Protein AF-A0A813GA65-F1 (afdb_monomer_lite)

pLDDT: mean 73.85, std 15.3, range [38.22, 96.81]

Sequence (74 aa):
MGCWVFAAARRRTARPGVEEERFNSSFERAVATKDRLLSYDRDAKRRTKVYDDATDWYSESANPWLNEKQRDEA

Secondary structure (DSSP, 8-state):
------------PPPTTHHHHHHHHHHHHHHHHHHHHHHHHHHHHHHT-PPPTTTTTT-GGG-TTS-HHHHH--

Organism: Polarella glacialis (NCBI:txid89957)

Structure (mmCIF, N/CA/C/O backbone):
data_AF-A0A813GA65-F1
#
_entry.id   AF-A0A813GA65-F1
#
loop_
_atom_site.group_PDB
_atom_site.id
_atom_site.type_symbol
_atom_site.label_atom_id
_atom_site.label_alt_id
_atom_site.label_comp_id
_atom_site.label_asym_id
_atom_site.label_entity_id
_atom_site.label_seq_id
_atom_site.pdbx_PDB_ins_code
_atom_site.Cartn_x
_atom_site.Cartn_y
_atom_site.Cartn_z
_atom_site.occupancy
_atom_site.B_iso_or_equiv
_atom_site.auth_seq_id
_atom_site.auth_comp_id
_atom_site.auth_asym_id
_atom_site.auth_atom_id
_atom_site.pdbx_PDB_model_num
ATOM 1 N N . MET A 1 1 ? 61.607 -18.880 -31.537 1.00 48.19 1 MET A N 1
ATOM 2 C CA . MET A 1 1 ? 61.195 -17.696 -32.323 1.00 48.19 1 MET A CA 1
ATOM 3 C C . MET A 1 1 ? 60.034 -18.125 -33.207 1.00 48.19 1 MET A C 1
ATOM 5 O O . MET A 1 1 ? 60.264 -18.960 -34.066 1.00 48.19 1 MET A O 1
ATOM 9 N N . GLY A 1 2 ? 58.802 -17.664 -32.967 1.00 49.44 2 GLY A N 1
ATOM 10 C CA . GLY A 1 2 ? 57.678 -18.021 -33.846 1.00 49.44 2 GLY A CA 1
ATOM 11 C C . GLY A 1 2 ? 56.292 -17.828 -33.235 1.00 49.44 2 GLY A C 1
ATOM 12 O O . GLY A 1 2 ? 55.727 -18.771 -32.705 1.00 49.44 2 GLY A O 1
ATOM 13 N N . CYS A 1 3 ? 55.802 -16.589 -33.315 1.00 38.22 3 CYS A N 1
ATOM 14 C CA . CYS A 1 3 ? 54.401 -16.149 -33.371 1.00 38.22 3 CYS A CA 1
ATOM 15 C C . CYS A 1 3 ? 53.327 -16.891 -32.553 1.00 38.22 3 CYS A C 1
ATOM 17 O O . CYS A 1 3 ? 52.689 -17.828 -33.019 1.00 38.22 3 CYS A O 1
ATOM 19 N N . TRP A 1 4 ? 53.069 -16.336 -31.365 1.00 46.03 4 TRP A N 1
ATOM 20 C CA . TRP A 1 4 ? 51.753 -15.948 -30.844 1.00 46.03 4 TRP A CA 1
ATOM 21 C C . TRP A 1 4 ? 50.527 -16.603 -31.499 1.00 46.03 4 TRP A C 1
ATOM 23 O O . TRP A 1 4 ? 50.057 -16.199 -32.560 1.00 46.03 4 TRP A O 1
ATOM 33 N N . VAL A 1 5 ? 49.984 -17.570 -30.759 1.00 52.44 5 VAL A N 1
ATOM 34 C CA . VAL A 1 5 ? 48.577 -17.977 -30.706 1.00 52.44 5 VAL A CA 1
ATOM 35 C C . VAL A 1 5 ? 47.647 -16.871 -31.223 1.00 52.44 5 VAL A C 1
ATOM 37 O O . VAL A 1 5 ? 47.566 -15.795 -30.629 1.00 52.44 5 VAL A O 1
ATOM 40 N N . PHE A 1 6 ? 46.923 -17.149 -32.311 1.00 39.66 6 PHE A N 1
ATOM 41 C CA . PHE A 1 6 ? 45.812 -16.324 -32.784 1.00 39.66 6 PHE A CA 1
ATOM 42 C C . PHE A 1 6 ? 44.734 -16.274 -31.693 1.00 39.66 6 PHE A C 1
ATOM 44 O O . PHE A 1 6 ? 43.842 -17.118 -31.620 1.00 39.66 6 PHE A O 1
ATOM 51 N N . ALA A 1 7 ? 44.823 -15.274 -30.818 1.00 52.72 7 ALA A N 1
ATOM 52 C CA . ALA A 1 7 ? 43.739 -14.886 -29.941 1.00 52.72 7 ALA A CA 1
ATOM 53 C C . ALA A 1 7 ? 42.583 -14.423 -30.833 1.00 52.72 7 ALA A C 1
ATOM 55 O O . ALA A 1 7 ? 42.615 -13.333 -31.407 1.00 52.72 7 ALA A O 1
ATOM 56 N N . ALA A 1 8 ? 41.571 -15.277 -30.985 1.00 53.06 8 ALA A N 1
ATOM 57 C CA . ALA A 1 8 ? 40.310 -14.919 -31.604 1.00 53.06 8 ALA A CA 1
ATOM 58 C C . ALA A 1 8 ? 39.698 -13.763 -30.801 1.00 53.06 8 ALA A C 1
ATOM 60 O O . ALA A 1 8 ? 39.036 -13.961 -29.781 1.00 53.06 8 ALA A O 1
ATOM 61 N N . ALA A 1 9 ? 39.954 -12.536 -31.251 1.00 53.81 9 ALA A N 1
ATOM 62 C CA . ALA A 1 9 ? 39.309 -11.337 -30.762 1.00 53.81 9 ALA A CA 1
ATOM 63 C C . ALA A 1 9 ? 37.820 -11.443 -31.105 1.00 53.81 9 ALA A C 1
ATOM 65 O O . ALA A 1 9 ? 37.364 -11.013 -32.167 1.00 53.81 9 ALA A O 1
ATOM 66 N N . ARG A 1 10 ? 37.051 -12.059 -30.202 1.00 58.72 10 ARG A N 1
ATOM 67 C CA . ARG A 1 10 ? 35.593 -12.044 -30.234 1.00 58.72 10 ARG A CA 1
ATOM 68 C C . ARG A 1 10 ? 35.170 -10.603 -29.984 1.00 58.72 10 ARG A C 1
ATOM 70 O O . ARG A 1 10 ? 34.951 -10.198 -28.844 1.00 58.72 10 ARG A O 1
ATOM 77 N N . ARG A 1 11 ? 35.108 -9.808 -31.054 1.00 60.03 11 ARG A N 1
ATOM 78 C CA . ARG A 1 11 ? 34.463 -8.496 -31.041 1.00 60.03 11 ARG A CA 1
ATOM 79 C C . ARG A 1 11 ? 33.065 -8.714 -30.467 1.00 60.03 11 ARG A C 1
ATOM 81 O O . ARG A 1 11 ? 32.246 -9.384 -31.091 1.00 60.03 11 ARG A O 1
ATOM 88 N N . ARG A 1 12 ? 32.813 -8.216 -29.251 1.00 63.19 12 ARG A N 1
ATOM 89 C CA . ARG A 1 12 ? 31.456 -8.106 -28.704 1.00 63.19 12 ARG A CA 1
ATOM 90 C C . ARG A 1 12 ? 30.746 -7.051 -29.540 1.00 63.19 12 ARG A C 1
ATOM 92 O O . ARG A 1 12 ? 30.742 -5.877 -29.198 1.00 63.19 12 ARG A O 1
ATOM 99 N N . THR A 1 13 ? 30.211 -7.457 -30.681 1.00 62.84 13 THR A N 1
ATOM 100 C CA . THR A 1 13 ? 29.199 -6.676 -31.379 1.00 62.84 13 THR A CA 1
ATOM 101 C C . THR A 1 13 ? 27.991 -6.610 -30.450 1.00 62.84 13 THR A C 1
ATOM 103 O O . THR A 1 13 ? 27.536 -7.654 -29.973 1.00 62.84 13 THR A O 1
ATOM 106 N N . ALA A 1 14 ? 27.512 -5.405 -30.135 1.00 62.50 14 ALA A N 1
ATOM 107 C CA . ALA A 1 14 ? 26.250 -5.240 -29.422 1.00 62.50 14 ALA A CA 1
ATOM 108 C C . ALA A 1 14 ? 25.172 -6.057 -30.154 1.00 62.50 14 ALA A C 1
ATOM 110 O O . ALA A 1 14 ? 25.063 -5.971 -31.379 1.00 62.50 14 ALA A O 1
ATOM 111 N N . ARG A 1 15 ? 24.448 -6.922 -29.429 1.00 67.31 15 ARG A N 1
ATOM 112 C CA . ARG A 1 15 ? 23.386 -7.736 -30.033 1.00 67.31 15 ARG A CA 1
ATOM 113 C C . ARG A 1 15 ? 22.274 -6.791 -30.503 1.00 67.31 15 ARG A C 1
ATOM 115 O O . ARG A 1 15 ? 21.817 -5.985 -29.691 1.00 67.31 15 ARG A O 1
ATOM 122 N N . PRO A 1 16 ? 21.831 -6.863 -31.768 1.00 65.12 16 PRO A N 1
ATOM 123 C CA . PRO A 1 16 ? 20.603 -6.187 -32.163 1.00 65.12 16 P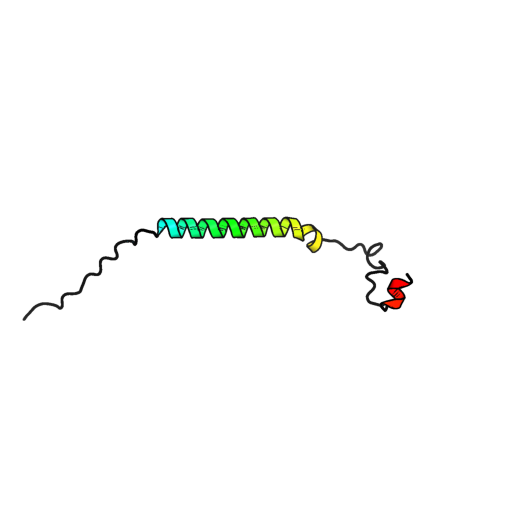RO A CA 1
ATOM 124 C C . PRO A 1 16 ? 19.457 -6.782 -31.327 1.00 65.12 16 PRO A C 1
ATOM 126 O O . PRO A 1 16 ? 19.327 -8.004 -31.266 1.00 65.12 16 PRO A O 1
ATOM 129 N N . GLY A 1 17 ? 18.724 -5.932 -30.602 1.00 71.00 17 GLY A N 1
ATOM 130 C CA . GLY A 1 17 ? 17.630 -6.334 -29.699 1.00 71.00 17 GLY A CA 1
ATOM 131 C C . GLY A 1 17 ? 17.734 -5.817 -28.258 1.00 71.00 17 GLY A C 1
ATOM 132 O O . GLY A 1 17 ? 16.738 -5.811 -27.546 1.00 71.00 17 GLY A O 1
ATOM 133 N N . VAL A 1 18 ? 18.892 -5.302 -27.823 1.00 79.06 18 VAL A N 1
ATOM 134 C CA . VAL A 1 18 ? 19.065 -4.817 -26.433 1.00 79.06 18 VAL A CA 1
ATOM 135 C C . VAL A 1 18 ? 18.126 -3.650 -26.092 1.00 79.06 18 VAL A C 1
ATOM 137 O O . VAL A 1 18 ? 17.654 -3.552 -24.963 1.00 79.06 18 VAL A O 1
ATOM 140 N N . GLU A 1 19 ? 17.834 -2.767 -27.049 1.00 79.12 19 GLU A N 1
ATOM 141 C CA . GLU A 1 19 ? 16.901 -1.651 -26.828 1.00 79.12 19 GLU A CA 1
ATOM 142 C C . GLU A 1 19 ? 15.438 -2.117 -26.751 1.00 79.12 19 GLU A C 1
ATOM 144 O O . GLU A 1 19 ? 14.692 -1.623 -25.909 1.00 79.12 19 GLU A O 1
ATOM 149 N N . GLU A 1 20 ? 15.035 -3.120 -27.537 1.00 80.00 20 G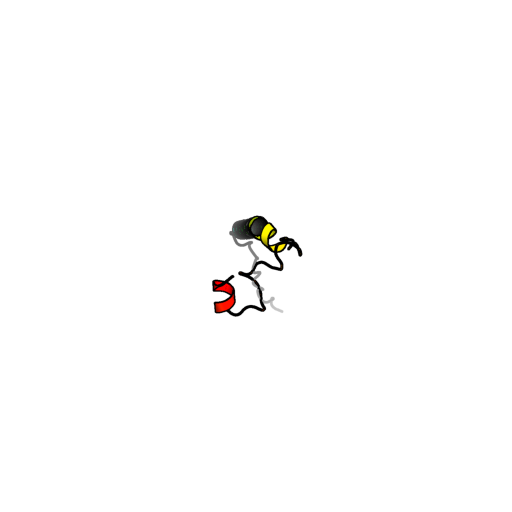LU A N 1
ATOM 150 C CA . GLU A 1 20 ? 13.703 -3.736 -27.420 1.00 80.00 20 GLU A CA 1
ATOM 151 C C . GLU A 1 20 ? 13.547 -4.484 -26.092 1.00 80.00 20 GLU A C 1
ATOM 153 O O . GLU A 1 20 ? 12.522 -4.348 -25.429 1.00 80.00 20 GLU A O 1
ATOM 158 N N . GLU A 1 21 ? 14.578 -5.208 -25.647 1.00 81.06 21 GLU A N 1
ATOM 159 C CA . GLU A 1 21 ? 14.594 -5.872 -24.337 1.00 81.06 21 GLU A CA 1
ATOM 160 C C . GLU A 1 21 ? 14.500 -4.855 -23.189 1.00 81.06 21 GLU A C 1
ATOM 162 O O . GLU A 1 21 ? 13.748 -5.051 -22.230 1.00 81.06 21 GLU A O 1
ATOM 167 N N . ARG A 1 22 ? 15.220 -3.730 -23.290 1.00 83.25 22 ARG A N 1
ATOM 168 C CA . ARG A 1 22 ? 15.123 -2.623 -22.327 1.00 83.25 22 ARG A CA 1
ATOM 169 C C . ARG A 1 22 ? 13.724 -2.027 -22.311 1.00 83.25 22 ARG A C 1
ATOM 171 O O . ARG A 1 22 ? 13.149 -1.909 -21.229 1.00 83.25 22 ARG A O 1
ATOM 178 N N . PHE A 1 23 ? 13.173 -1.704 -23.478 1.00 87.38 23 PHE A N 1
ATOM 179 C CA . PHE A 1 23 ? 11.819 -1.177 -23.608 1.00 87.38 23 PHE A CA 1
ATOM 180 C C . PHE A 1 23 ? 10.791 -2.134 -22.996 1.00 87.38 23 PHE A C 1
ATOM 182 O O . PHE A 1 23 ? 10.032 -1.729 -22.115 1.00 87.38 23 PHE A O 1
ATOM 189 N N . ASN A 1 24 ? 10.836 -3.417 -23.358 1.00 90.25 24 ASN A N 1
ATOM 190 C CA . ASN A 1 24 ? 9.924 -4.427 -22.833 1.00 90.25 24 ASN A CA 1
ATOM 191 C C . ASN A 1 24 ? 10.054 -4.577 -21.307 1.00 90.25 24 ASN A C 1
ATOM 193 O O . ASN A 1 24 ? 9.055 -4.550 -20.592 1.00 90.25 24 ASN A O 1
ATOM 197 N N . SER A 1 25 ? 11.282 -4.599 -20.778 1.00 91.38 25 SER A N 1
ATOM 198 C CA . SER A 1 25 ? 11.507 -4.659 -19.327 1.00 91.38 25 SER A CA 1
ATOM 199 C C . SER A 1 25 ? 10.980 -3.418 -18.593 1.00 91.38 25 SER A C 1
ATOM 201 O O . SER A 1 25 ? 10.451 -3.514 -17.483 1.00 91.38 25 SER A O 1
ATOM 203 N N . SER A 1 26 ? 11.099 -2.232 -19.200 1.00 92.12 26 SER A N 1
ATOM 204 C CA . SER A 1 26 ? 10.560 -0.994 -18.633 1.00 92.12 26 SER A CA 1
ATOM 205 C C . SER A 1 26 ? 9.033 -0.960 -18.672 1.00 92.12 26 SER A C 1
ATOM 207 O O . SER A 1 26 ? 8.409 -0.503 -17.715 1.00 92.12 26 SER A O 1
ATOM 209 N N . PHE A 1 27 ? 8.434 -1.517 -19.726 1.00 95.00 27 PHE A N 1
ATOM 210 C CA . PHE A 1 27 ? 6.993 -1.643 -19.870 1.00 95.00 27 PHE A CA 1
ATOM 211 C C . PHE A 1 27 ? 6.407 -2.590 -18.816 1.00 95.00 27 PHE A C 1
ATOM 213 O O . PHE A 1 27 ? 5.478 -2.214 -18.104 1.00 95.00 27 PHE A O 1
ATOM 220 N N . GLU A 1 28 ? 7.002 -3.768 -18.626 1.00 96.12 28 GLU A N 1
ATOM 221 C CA . GLU A 1 28 ? 6.581 -4.731 -17.599 1.00 96.12 28 GLU A CA 1
ATOM 222 C C . GLU A 1 28 ? 6.622 -4.123 -16.190 1.00 96.12 28 GLU A C 1
ATOM 224 O O . GLU A 1 28 ? 5.682 -4.270 -15.406 1.00 96.12 28 GLU A O 1
ATOM 229 N N . ARG A 1 29 ? 7.679 -3.361 -15.875 1.00 95.88 29 ARG A N 1
ATOM 230 C CA . ARG A 1 29 ? 7.796 -2.638 -14.597 1.00 95.88 29 ARG A CA 1
ATOM 231 C C . ARG A 1 29 ? 6.715 -1.573 -14.429 1.00 95.88 29 ARG A C 1
ATOM 233 O O . ARG A 1 29 ? 6.181 -1.417 -13.326 1.00 95.88 29 ARG A O 1
ATOM 240 N N . ALA A 1 30 ? 6.384 -0.846 -15.495 1.00 96.31 30 ALA A N 1
ATOM 241 C CA . ALA A 1 30 ? 5.320 0.152 -15.469 1.00 96.31 30 ALA A CA 1
ATOM 242 C C . ALA A 1 30 ? 3.950 -0.503 -15.226 1.00 96.31 30 ALA A C 1
ATOM 244 O O . ALA A 1 30 ? 3.189 -0.032 -14.379 1.00 96.31 30 ALA A O 1
ATOM 245 N N . VAL A 1 31 ? 3.670 -1.630 -15.889 1.00 96.56 31 VAL A N 1
ATOM 246 C CA . VAL A 1 31 ? 2.438 -2.408 -15.687 1.00 96.56 31 VAL A CA 1
ATOM 247 C C . VAL A 1 31 ? 2.347 -2.929 -14.252 1.00 96.56 31 VAL A C 1
ATOM 249 O O . VAL A 1 31 ? 1.341 -2.686 -13.587 1.00 96.56 31 VAL A O 1
ATOM 252 N N . ALA A 1 32 ? 3.413 -3.539 -13.728 1.00 96.81 32 ALA A N 1
ATOM 253 C CA . ALA A 1 32 ? 3.443 -4.034 -12.351 1.00 96.81 32 ALA A CA 1
ATOM 254 C C . ALA A 1 32 ? 3.214 -2.915 -11.319 1.00 96.81 32 ALA A C 1
ATOM 256 O O . ALA A 1 32 ? 2.510 -3.099 -10.324 1.00 96.81 32 ALA A O 1
ATOM 257 N N . THR A 1 33 ? 3.773 -1.727 -11.566 1.00 96.75 33 THR A N 1
ATOM 258 C CA . THR A 1 33 ? 3.569 -0.557 -10.699 1.00 96.75 33 THR 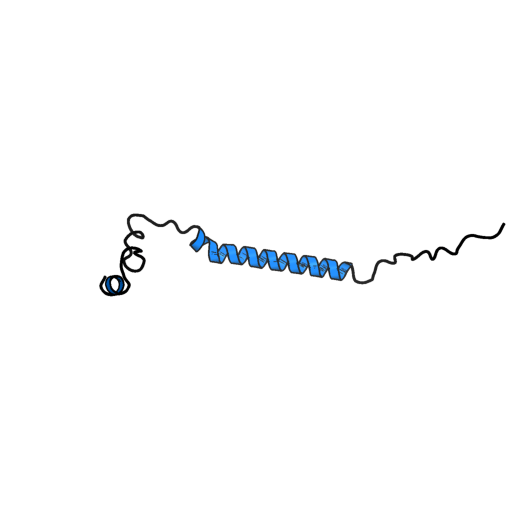A CA 1
ATOM 259 C C . THR A 1 33 ? 2.123 -0.069 -10.757 1.00 96.75 33 THR A C 1
ATOM 261 O O . THR A 1 33 ? 1.527 0.193 -9.713 1.00 96.75 33 THR A O 1
ATOM 264 N N . LYS A 1 34 ? 1.528 -0.004 -11.954 1.00 96.69 34 LYS A N 1
ATOM 265 C CA . LYS A 1 34 ? 0.114 0.348 -12.145 1.00 96.69 34 LYS A CA 1
ATOM 266 C C . LYS A 1 34 ? -0.806 -0.617 -11.391 1.00 96.69 34 LYS A C 1
ATOM 268 O O . LYS A 1 34 ? -1.689 -0.173 -10.662 1.00 96.69 34 LYS A O 1
ATOM 273 N N . ASP A 1 35 ? -0.579 -1.922 -11.513 1.00 96.25 35 ASP A N 1
ATOM 274 C CA . ASP A 1 35 ? -1.405 -2.933 -10.845 1.00 96.25 35 ASP A CA 1
ATOM 275 C C . ASP A 1 35 ? -1.257 -2.874 -9.317 1.00 96.25 35 ASP A C 1
ATOM 277 O O . ASP A 1 35 ? -2.238 -3.024 -8.587 1.00 96.25 35 ASP A O 1
ATOM 281 N N . ARG A 1 36 ? -0.056 -2.555 -8.819 1.00 94.50 36 ARG A N 1
ATOM 282 C CA . ARG A 1 36 ? 0.184 -2.288 -7.395 1.00 94.50 36 ARG A CA 1
ATOM 283 C C . ARG A 1 36 ? -0.562 -1.046 -6.895 1.00 94.50 36 ARG A C 1
ATOM 285 O O . ARG A 1 36 ? -1.081 -1.058 -5.786 1.00 94.50 36 ARG A O 1
ATOM 292 N N . LEU A 1 37 ? -0.631 0.025 -7.684 1.00 94.88 37 LEU A N 1
ATOM 293 C CA . LEU A 1 37 ? -1.400 1.220 -7.312 1.00 94.88 37 LEU A CA 1
ATOM 294 C C . LEU A 1 37 ? -2.904 0.930 -7.267 1.00 94.88 37 LEU A C 1
ATOM 296 O O . LEU A 1 37 ? -3.581 1.337 -6.326 1.00 94.88 37 LEU A O 1
ATOM 300 N N . LEU A 1 38 ? -3.412 0.161 -8.231 1.00 94.00 38 LEU A N 1
ATOM 301 C CA . LEU A 1 38 ? -4.812 -0.269 -8.248 1.00 94.00 38 LEU A CA 1
ATOM 302 C C . LEU A 1 38 ? -5.156 -1.192 -7.075 1.00 94.00 38 LEU A C 1
ATOM 304 O O . LEU A 1 38 ? -6.265 -1.122 -6.546 1.00 94.00 38 LEU A O 1
ATOM 308 N N . SER A 1 39 ? -4.232 -2.056 -6.646 1.00 91.06 39 SER A N 1
ATOM 309 C CA . SER A 1 39 ? -4.463 -2.889 -5.464 1.00 91.06 39 SER A CA 1
ATOM 310 C C . SER A 1 39 ? -4.505 -2.060 -4.183 1.00 91.06 39 SER A C 1
ATOM 312 O O . SER A 1 39 ? -5.333 -2.346 -3.321 1.00 91.06 39 SER A O 1
ATOM 314 N N . TYR A 1 40 ? -3.695 -0.999 -4.070 1.00 90.62 40 TYR A N 1
ATOM 315 C CA . TYR A 1 40 ? -3.799 -0.067 -2.949 1.00 90.62 40 TYR A CA 1
ATOM 316 C C . TYR A 1 40 ? -5.151 0.632 -2.908 1.00 90.62 40 TYR A C 1
ATOM 318 O O . TYR A 1 40 ? -5.759 0.638 -1.849 1.00 90.62 40 TYR A O 1
ATOM 326 N N . ASP A 1 41 ? -5.652 1.148 -4.028 1.00 89.38 41 ASP A N 1
ATOM 327 C CA . ASP A 1 41 ? -6.971 1.792 -4.076 1.00 89.38 41 ASP A CA 1
ATOM 328 C C . ASP A 1 41 ? -8.096 0.838 -3.631 1.00 89.38 41 ASP A C 1
ATOM 330 O O . ASP A 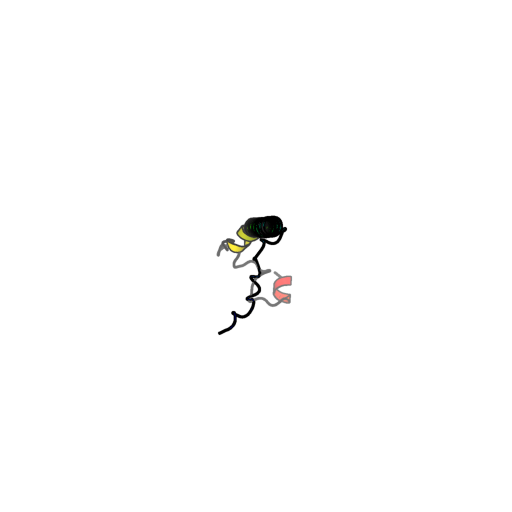1 41 ? -8.899 1.156 -2.752 1.00 89.38 41 ASP A O 1
ATOM 334 N N . ARG A 1 42 ? -8.082 -0.397 -4.148 1.00 89.12 42 ARG A N 1
ATOM 335 C CA . ARG A 1 42 ? -9.085 -1.421 -3.812 1.00 89.12 42 ARG A CA 1
ATOM 336 C C . ARG A 1 42 ? -9.015 -1.882 -2.357 1.00 89.12 42 ARG A C 1
ATOM 338 O O . ARG A 1 42 ? -10.046 -2.071 -1.716 1.00 89.12 42 ARG A O 1
ATOM 345 N N . ASP A 1 43 ? -7.812 -2.102 -1.837 1.00 87.62 43 ASP A N 1
ATOM 346 C CA . ASP A 1 43 ? -7.621 -2.683 -0.509 1.00 87.62 43 ASP A CA 1
ATOM 347 C C . ASP A 1 43 ? -7.475 -1.646 0.613 1.00 87.62 43 ASP A C 1
ATOM 349 O O . ASP A 1 43 ? -7.587 -2.024 1.782 1.00 87.62 43 ASP A O 1
ATOM 353 N N . ALA A 1 44 ? -7.181 -0.376 0.310 1.00 79.62 44 ALA A N 1
ATOM 354 C CA . ALA A 1 44 ? -6.878 0.645 1.317 1.00 79.62 44 ALA A CA 1
ATOM 355 C C . ALA A 1 44 ? -7.999 0.740 2.348 1.00 79.62 44 ALA A C 1
ATOM 357 O O . ALA A 1 44 ? -7.742 0.605 3.540 1.00 79.62 44 ALA A O 1
ATOM 358 N N . LYS A 1 45 ? -9.251 0.820 1.881 1.00 72.88 45 LYS A N 1
ATOM 359 C CA . LYS A 1 45 ? -10.441 0.887 2.738 1.00 72.88 45 LYS A CA 1
ATOM 360 C C . LYS A 1 45 ? -10.565 -0.306 3.692 1.00 72.88 45 LYS A C 1
ATOM 362 O O . LYS A 1 45 ? -11.039 -0.141 4.810 1.00 72.88 45 LYS A O 1
ATOM 367 N N . ARG A 1 46 ? -10.137 -1.500 3.269 1.00 78.06 46 ARG A N 1
ATOM 368 C CA . ARG A 1 46 ? -10.155 -2.710 4.106 1.00 78.06 46 ARG A CA 1
ATOM 369 C C . ARG A 1 46 ? -9.002 -2.724 5.110 1.00 78.06 46 ARG A C 1
ATOM 371 O O . ARG A 1 46 ? -9.209 -3.124 6.248 1.00 78.06 46 ARG A O 1
ATOM 378 N N . ARG A 1 47 ? -7.799 -2.293 4.709 1.00 78.56 47 ARG A N 1
ATOM 379 C CA . ARG A 1 47 ? -6.611 -2.258 5.586 1.00 78.56 47 ARG A CA 1
ATOM 380 C C . ARG A 1 47 ? -6.697 -1.175 6.655 1.00 78.56 47 ARG A C 1
ATOM 382 O O . ARG A 1 47 ? -6.209 -1.384 7.757 1.00 78.56 47 ARG A O 1
ATOM 389 N N . THR A 1 48 ? -7.305 -0.038 6.332 1.00 78.38 48 THR A N 1
ATOM 390 C CA . THR A 1 48 ? -7.463 1.098 7.249 1.00 78.38 48 THR A CA 1
ATOM 391 C C . THR A 1 48 ? -8.866 1.168 7.842 1.00 78.38 48 THR A C 1
ATOM 393 O O . THR A 1 48 ? -9.290 2.243 8.267 1.00 78.38 48 THR A O 1
ATOM 396 N N . LYS A 1 49 ? -9.621 0.059 7.838 1.00 77.19 49 LYS A N 1
ATOM 397 C CA . LYS A 1 49 ? -10.920 0.030 8.507 1.00 77.19 49 LYS A CA 1
ATOM 398 C C . LYS A 1 49 ? -10.678 0.187 10.009 1.00 77.19 49 LYS A C 1
ATOM 400 O O . LYS A 1 49 ? -10.083 -0.685 10.637 1.00 77.19 49 LYS A O 1
ATOM 405 N N . VAL A 1 50 ? -11.124 1.312 10.557 1.00 76.50 50 VAL A N 1
ATOM 406 C CA . VAL A 1 50 ? -11.194 1.530 12.001 1.00 76.50 50 VAL A CA 1
ATOM 407 C C . VAL A 1 50 ? -12.455 0.829 12.486 1.00 76.50 50 VAL A C 1
ATOM 409 O O . VAL A 1 50 ? -13.541 1.105 11.979 1.00 76.50 50 VAL A O 1
ATOM 412 N N . TYR A 1 51 ? -12.289 -0.115 13.404 1.00 71.38 51 TYR A N 1
ATOM 413 C CA . TYR A 1 51 ? -13.407 -0.752 14.085 1.00 71.38 51 TYR A CA 1
ATOM 414 C C . TYR A 1 51 ? -13.791 0.126 15.271 1.00 71.38 51 TYR A C 1
ATOM 416 O O . TYR A 1 51 ? -12.944 0.416 16.113 1.00 71.38 51 TYR A O 1
ATOM 424 N N . ASP A 1 52 ? -15.041 0.572 15.284 1.00 76.25 52 ASP A N 1
ATOM 425 C CA . ASP A 1 52 ? -15.639 1.286 16.408 1.00 76.25 52 ASP A CA 1
ATOM 426 C C . ASP A 1 52 ? -16.061 0.267 17.474 1.00 76.25 52 ASP A C 1
ATOM 428 O O . ASP A 1 52 ? -16.824 -0.665 17.208 1.00 76.25 52 ASP A O 1
ATOM 432 N N . ASP A 1 53 ? -15.535 0.440 18.677 1.00 64.38 53 ASP A N 1
ATOM 433 C CA . ASP A 1 53 ? -15.746 -0.389 19.854 1.00 64.38 53 ASP A CA 1
ATOM 434 C C . ASP A 1 53 ? -17.196 -0.363 20.366 1.00 64.38 53 ASP A C 1
ATOM 436 O O . ASP A 1 53 ? -17.633 -1.330 20.994 1.00 64.38 53 ASP A O 1
ATOM 440 N N . ALA A 1 54 ? -17.980 0.668 20.032 1.00 65.25 54 ALA A N 1
ATOM 441 C CA . ALA A 1 54 ? -19.403 0.730 20.366 1.00 65.25 54 ALA A CA 1
ATOM 442 C C . ALA A 1 54 ? -20.309 -0.015 19.366 1.00 65.25 54 ALA A C 1
ATOM 444 O O . ALA A 1 54 ? -21.372 -0.501 19.753 1.00 65.25 54 ALA A O 1
ATOM 445 N N . THR A 1 55 ? -19.897 -0.120 18.097 1.00 61.78 55 THR A N 1
ATOM 446 C CA . THR A 1 55 ? -20.789 -0.533 16.996 1.00 61.78 55 THR A CA 1
ATOM 447 C C . THR A 1 55 ? -20.371 -1.854 16.337 1.00 61.78 55 THR A C 1
ATOM 449 O O . THR A 1 55 ? -21.222 -2.691 16.044 1.00 61.78 55 THR A O 1
ATOM 452 N N . ASP A 1 56 ? -19.070 -2.090 16.138 1.00 64.12 56 ASP A N 1
ATOM 453 C CA . ASP A 1 56 ? -18.571 -3.264 15.405 1.00 64.12 56 ASP A CA 1
ATOM 454 C C . ASP A 1 56 ? -18.205 -4.438 16.337 1.00 64.12 56 ASP A C 1
ATOM 456 O O . ASP A 1 56 ? -18.280 -5.596 15.918 1.00 64.12 56 ASP A O 1
ATOM 460 N N . TRP A 1 57 ? -17.855 -4.172 17.605 1.00 58.94 57 TRP A N 1
ATOM 461 C CA . TRP A 1 57 ? -17.425 -5.193 18.579 1.00 58.94 57 TRP A CA 1
ATOM 462 C C . TRP A 1 57 ? -18.530 -6.192 18.960 1.00 58.94 57 TRP A C 1
ATOM 464 O O . TRP A 1 57 ? -18.249 -7.365 19.203 1.00 58.94 57 TRP A O 1
ATOM 474 N N . TYR A 1 58 ? -19.788 -5.742 18.973 1.00 58.72 58 TYR A N 1
ATOM 475 C CA . TYR A 1 58 ? -20.956 -6.558 19.331 1.00 58.72 58 TYR A CA 1
ATOM 476 C C . TYR A 1 58 ? -21.750 -7.061 18.126 1.00 58.72 58 TYR A C 1
ATOM 478 O O . TYR A 1 58 ? -22.833 -7.602 18.313 1.00 58.72 58 TYR A O 1
ATOM 486 N N . SER A 1 59 ? -21.251 -6.896 16.896 1.00 65.06 59 SER A N 1
ATOM 487 C CA . SER A 1 59 ? -21.949 -7.435 15.727 1.00 65.06 59 SER A CA 1
ATOM 488 C C . SER A 1 59 ? -22.067 -8.964 15.854 1.00 65.06 59 SER A C 1
ATOM 490 O O . SER A 1 59 ? -21.086 -9.698 15.749 1.00 65.06 59 SER A O 1
ATOM 492 N N . GLU A 1 60 ? -23.280 -9.450 16.134 1.00 57.31 60 GLU A N 1
ATOM 493 C CA . GLU A 1 60 ? -23.546 -10.836 16.557 1.00 57.31 60 GLU A CA 1
ATOM 494 C C . GLU A 1 60 ? -23.084 -11.863 15.512 1.00 57.31 60 GLU A C 1
ATOM 496 O O . GLU A 1 60 ? -22.551 -12.920 15.855 1.00 57.31 60 GLU A O 1
ATOM 501 N N . SER A 1 61 ? -23.134 -11.482 14.231 1.00 65.31 61 SER A N 1
ATOM 502 C CA . SER A 1 61 ? -22.618 -12.271 13.103 1.00 65.31 61 SER A CA 1
ATOM 503 C C . SER A 1 61 ? -21.101 -12.535 13.129 1.00 65.31 61 SER A C 1
ATOM 505 O O . SER A 1 61 ? -20.650 -13.524 12.551 1.00 65.31 61 SER A O 1
ATOM 507 N N . ALA A 1 62 ? -20.306 -11.689 13.795 1.00 66.00 62 ALA A N 1
ATOM 508 C CA . ALA A 1 62 ? -18.844 -11.782 13.849 1.00 66.00 62 ALA A CA 1
ATOM 509 C C . ALA A 1 62 ? -18.306 -12.128 15.248 1.00 66.00 62 ALA A C 1
ATOM 511 O O . ALA A 1 62 ? -17.088 -12.158 15.441 1.00 66.00 62 ALA A O 1
ATOM 512 N N . ASN A 1 63 ? -19.185 -12.397 16.220 1.00 68.19 63 ASN A N 1
ATOM 513 C CA . ASN A 1 63 ? -18.799 -12.618 17.608 1.00 68.19 63 ASN A CA 1
ATOM 514 C C . ASN A 1 63 ? -17.998 -13.935 17.771 1.00 68.19 63 ASN A C 1
ATOM 516 O O . ASN A 1 63 ? -18.570 -15.018 17.597 1.00 68.19 63 ASN A O 1
ATOM 520 N N . PRO A 1 64 ? -16.701 -13.883 18.153 1.00 70.69 64 PRO A N 1
ATOM 521 C CA . PRO A 1 64 ? -15.852 -15.072 18.296 1.00 70.69 64 PRO A CA 1
ATOM 522 C C . PRO A 1 64 ? -16.290 -16.033 19.409 1.00 70.69 64 PRO A C 1
ATOM 524 O O . PRO A 1 64 ? -15.808 -17.162 19.465 1.00 70.69 64 PRO A O 1
ATOM 527 N N . TRP A 1 65 ? -17.167 -15.582 20.310 1.00 71.69 65 TRP A N 1
ATOM 528 C CA . TRP A 1 65 ? -17.594 -16.325 21.495 1.00 71.69 65 TRP A CA 1
ATOM 529 C C . TRP A 1 65 ? -18.925 -17.066 21.313 1.00 71.69 65 TRP A C 1
ATOM 531 O O . TRP A 1 65 ? -19.296 -17.854 22.180 1.00 71.69 65 TRP A O 1
ATOM 541 N N . LEU A 1 66 ? -19.639 -16.833 20.205 1.00 69.81 66 LEU A N 1
ATOM 542 C CA . LEU A 1 66 ? -20.891 -17.521 19.884 1.00 69.81 66 LEU A CA 1
ATOM 543 C C . LEU A 1 66 ? -20.623 -18.714 18.964 1.00 69.81 66 LEU A C 1
ATOM 545 O O . LEU A 1 66 ? -19.890 -18.602 17.980 1.00 69.81 66 LEU A O 1
ATOM 549 N N . ASN A 1 67 ? -21.252 -19.854 19.247 1.00 76.69 67 ASN A N 1
ATOM 550 C CA . ASN A 1 67 ? -21.278 -20.990 18.321 1.00 76.69 67 ASN A CA 1
ATOM 551 C C . ASN A 1 67 ? -22.176 -20.684 17.107 1.00 76.69 67 ASN A C 1
ATOM 553 O O . ASN A 1 67 ? -23.048 -19.828 17.205 1.00 76.69 67 ASN A O 1
ATOM 557 N N . GLU A 1 68 ? -22.021 -21.407 15.985 1.00 74.31 68 GLU A N 1
ATOM 558 C CA . GLU A 1 68 ? -22.824 -21.194 14.753 1.00 74.31 68 GLU A CA 1
ATOM 559 C C . GLU A 1 68 ? -24.327 -21.075 15.032 1.00 74.31 68 GLU A C 1
ATOM 561 O O . GLU A 1 68 ? -24.951 -20.108 14.619 1.00 74.31 68 GLU A O 1
ATOM 566 N N . LYS A 1 69 ? -24.876 -21.976 15.851 1.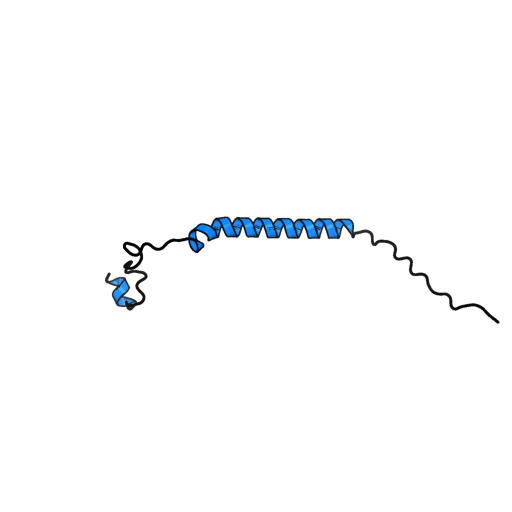00 73.94 69 LYS A N 1
ATOM 567 C CA . LYS A 1 69 ? -26.299 -21.957 16.223 1.00 73.94 69 LYS A CA 1
ATOM 568 C C . LYS A 1 69 ? -26.722 -20.710 17.002 1.00 73.94 69 LYS A C 1
ATOM 570 O O . LYS A 1 69 ? -27.838 -20.250 16.846 1.00 73.94 69 LYS A O 1
ATOM 575 N N . GLN A 1 70 ? -25.833 -20.177 17.838 1.00 69.44 70 GLN A N 1
ATOM 576 C CA . GLN A 1 70 ?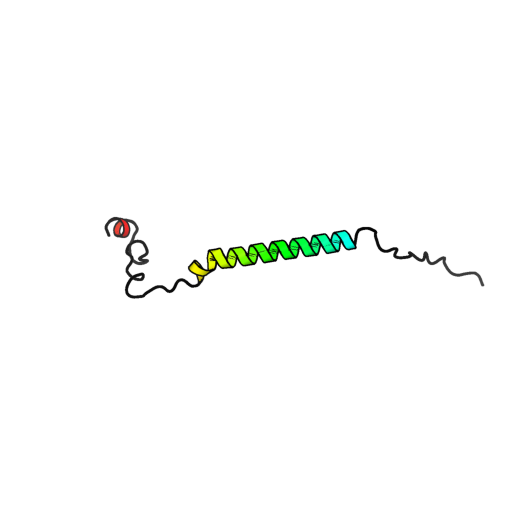 -26.103 -18.976 18.629 1.00 69.44 70 GLN A CA 1
ATOM 577 C C . GLN A 1 70 ? -25.929 -17.695 17.804 1.00 69.44 70 GLN A C 1
ATOM 579 O O . GLN A 1 70 ? -26.399 -16.649 18.228 1.00 69.44 70 GLN A O 1
ATOM 584 N N . ARG A 1 71 ? -25.251 -17.771 16.648 1.00 72.12 71 ARG A N 1
ATOM 585 C CA . ARG A 1 71 ? -25.187 -16.674 15.672 1.00 72.12 71 ARG A CA 1
ATOM 586 C C . ARG A 1 71 ? -26.407 -16.628 14.757 1.00 72.12 71 ARG A C 1
ATOM 588 O O . ARG A 1 71 ? -26.743 -15.552 14.297 1.00 72.12 71 ARG A O 1
ATOM 595 N N . ASP A 1 72 ? -27.043 -17.769 14.495 1.00 71.25 72 ASP A N 1
ATOM 596 C CA . ASP A 1 72 ? -28.269 -17.831 13.685 1.00 71.25 72 ASP A CA 1
ATOM 597 C C . ASP A 1 72 ? -29.523 -17.371 14.462 1.00 71.25 72 ASP A C 1
ATOM 599 O O . ASP A 1 72 ? -30.530 -17.019 13.852 1.00 71.25 72 ASP A O 1
ATOM 603 N N . GLU A 1 73 ? -29.478 -17.403 15.799 1.00 66.06 73 GLU A N 1
ATOM 604 C CA . GLU A 1 73 ? -30.584 -17.022 16.699 1.00 66.06 73 GLU A CA 1
ATOM 605 C C . GLU A 1 73 ? -30.546 -15.554 17.167 1.00 66.06 73 GLU A C 1
ATOM 607 O O . GLU A 1 73 ? -31.509 -15.102 17.789 1.00 66.06 73 GLU A O 1
ATOM 612 N N . ALA A 1 74 ? -29.449 -14.844 16.898 1.00 59.41 74 ALA A N 1
ATOM 613 C CA . ALA A 1 74 ? -29.209 -13.456 17.286 1.00 59.41 74 ALA A CA 1
ATOM 614 C C . ALA A 1 74 ? -29.519 -12.510 16.111 1.00 59.41 74 ALA A C 1
ATOM 616 O O . ALA A 1 74 ? -30.376 -11.612 16.282 1.00 59.41 74 ALA A O 1
#

Radius of gyration: 31.63 Å; chains: 1; bounding box: 92×24×55 Å

Foldseek 3Di:
DDDDDPPPPPPPDPDPCPVVVVVVVVVVVVVVVVVVVVVCVVCVCVVPPDDDPVPRQPQLCPPPPDDPVSSVVD